Protein AF-A0A977NLI9-F1 (afdb_monomer_lite)

Foldseek 3Di:
DVLVVVCVVVVHDSVVSVVVVVVVVVVVVVVVVVDDPVNVLVVVLVVLVVVLVVLVVVLVVDPDPVSNVVSVVSNVVSVVVNVVSVVCVVVVVQVVVQVVQVVVQVVCVVVVNQWGADGDPPRDTDGPVVVVVVVVVVVVVD

Secondary structure (DSSP, 8-state):
-HHHHHHHHHTS-HHHHHHHHHHHHHHHHHHHTTS-HHHHHHHHHHHHHHHHHHHHHHHTT--SHHHHHHHHHHHHHHHHHHHHHHHHHHHHHHHHHHHHHHHHHHHHHHTT-SEEEPSTTT--EEEHHHHHHHHHHHHH--

Radius of gyration: 24.1 Å; chains: 1; bounding box: 45×58×61 Å

Structure (mmCIF, N/CA/C/O backbone):
data_AF-A0A977NLI9-F1
#
_entry.id   AF-A0A977NLI9-F1
#
loop_
_atom_site.group_PDB
_atom_site.id
_atom_site.type_symbol
_atom_site.label_atom_id
_atom_site.label_alt_id
_atom_site.label_comp_id
_atom_site.label_asym_id
_atom_site.label_entity_id
_atom_site.label_seq_id
_atom_site.pdbx_PDB_ins_code
_atom_site.Cartn_x
_atom_site.Cartn_y
_atom_site.Cartn_z
_atom_site.occupancy
_atom_site.B_iso_or_equiv
_atom_site.auth_seq_id
_atom_site.auth_comp_id
_atom_site.auth_asym_id
_atom_site.auth_atom_id
_atom_site.pdbx_PDB_model_num
ATOM 1 N N . MET A 1 1 ? -10.673 17.113 -4.038 1.00 53.62 1 MET A N 1
ATOM 2 C CA . MET A 1 1 ? -9.665 18.136 -4.388 1.00 53.62 1 MET A CA 1
ATOM 3 C C . MET A 1 1 ? -9.102 18.718 -3.095 1.00 53.62 1 MET A C 1
ATOM 5 O O . MET A 1 1 ? -9.725 19.618 -2.554 1.00 53.62 1 MET A O 1
ATOM 9 N N . PRO A 1 2 ? -7.989 18.188 -2.560 1.00 68.38 2 PRO A N 1
ATOM 10 C CA . PRO A 1 2 ? -7.463 18.592 -1.249 1.00 68.38 2 PRO A CA 1
ATOM 11 C C . PRO A 1 2 ? -7.045 20.070 -1.186 1.00 68.38 2 PRO A C 1
ATOM 13 O O . PRO A 1 2 ? -7.315 20.737 -0.197 1.00 68.38 2 PRO A O 1
ATOM 16 N N . ALA A 1 3 ? -6.453 20.598 -2.263 1.00 70.12 3 ALA A N 1
ATOM 17 C CA . ALA A 1 3 ? -5.913 21.958 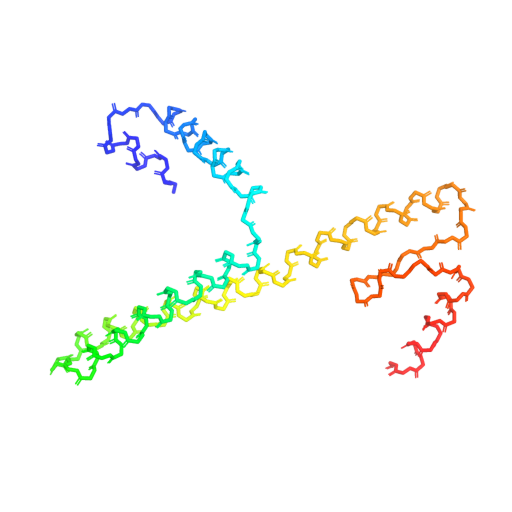-2.302 1.00 70.12 3 ALA A CA 1
ATOM 18 C C . ALA A 1 3 ? -6.976 23.062 -2.181 1.00 70.12 3 ALA A C 1
ATOM 20 O O . ALA A 1 3 ? -6.718 24.082 -1.557 1.00 70.12 3 ALA A O 1
ATOM 21 N N . ILE A 1 4 ? -8.176 22.853 -2.736 1.00 74.38 4 ILE A N 1
ATOM 22 C CA . ILE A 1 4 ? -9.279 23.827 -2.658 1.00 74.38 4 ILE A CA 1
ATOM 23 C C . ILE A 1 4 ? -9.781 23.934 -1.218 1.00 74.38 4 ILE A C 1
ATOM 25 O O . ILE A 1 4 ? -9.867 25.028 -0.680 1.00 74.38 4 ILE A O 1
ATOM 29 N N . THR A 1 5 ? -10.020 22.794 -0.568 1.00 77.62 5 THR A N 1
ATOM 30 C CA . THR A 1 5 ? -10.478 22.758 0.825 1.00 77.62 5 THR A CA 1
ATOM 31 C C . THR A 1 5 ? -9.439 23.358 1.773 1.00 77.62 5 THR A C 1
ATOM 33 O O . THR A 1 5 ? -9.785 24.101 2.681 1.00 77.62 5 THR A O 1
ATOM 36 N N . ILE A 1 6 ? -8.150 23.091 1.545 1.00 72.88 6 ILE A N 1
ATOM 37 C CA . ILE A 1 6 ? -7.063 23.674 2.345 1.00 72.88 6 ILE A CA 1
ATOM 38 C C . ILE A 1 6 ? -6.952 25.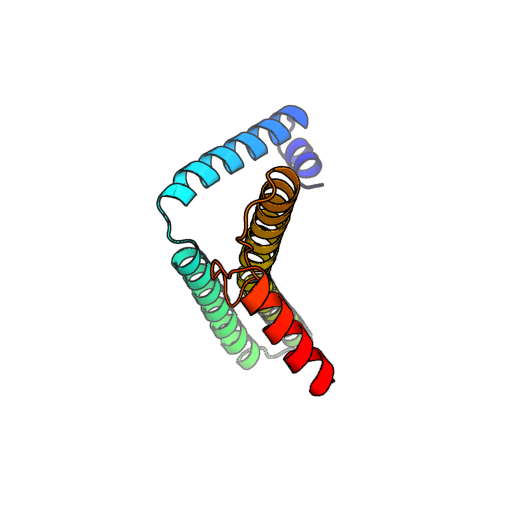190 2.106 1.00 72.88 6 ILE A C 1
ATOM 40 O O . ILE A 1 6 ? -6.783 25.942 3.061 1.00 72.88 6 ILE A O 1
ATOM 44 N N . ALA A 1 7 ? -7.090 25.647 0.859 1.00 81.19 7 ALA A N 1
ATOM 45 C CA . ALA A 1 7 ? -7.083 27.067 0.506 1.00 81.19 7 ALA A CA 1
ATOM 46 C C . ALA A 1 7 ? -8.234 27.835 1.173 1.00 81.19 7 ALA A C 1
ATOM 48 O O . ALA A 1 7 ? -8.016 28.906 1.736 1.00 81.19 7 ALA A O 1
ATOM 49 N N . GLU A 1 8 ? -9.434 27.248 1.185 1.00 81.62 8 GLU A N 1
ATOM 50 C CA . GLU A 1 8 ? -10.605 27.781 1.890 1.00 81.62 8 GLU A CA 1
ATOM 51 C C . GLU A 1 8 ? -10.377 27.846 3.407 1.00 81.62 8 GLU A C 1
ATOM 53 O O . GLU A 1 8 ? -10.677 28.861 4.032 1.00 81.62 8 GLU A O 1
ATOM 58 N N . MET A 1 9 ? -9.792 26.802 4.005 1.00 83.56 9 MET A N 1
ATOM 59 C CA . MET A 1 9 ? -9.495 26.768 5.444 1.00 83.56 9 MET A CA 1
ATOM 60 C C . MET A 1 9 ? -8.423 27.781 5.861 1.00 83.56 9 MET A C 1
ATOM 62 O O . MET A 1 9 ? -8.453 28.275 6.986 1.00 83.56 9 MET A O 1
ATOM 66 N N . LEU A 1 10 ? -7.470 28.078 4.976 1.00 82.31 10 LEU A N 1
ATOM 67 C CA . LEU A 1 10 ? -6.325 28.942 5.266 1.00 82.31 10 LEU A CA 1
ATOM 68 C C . LEU A 1 10 ? -6.474 30.364 4.701 1.00 82.31 10 LEU A C 1
ATOM 70 O O . LEU A 1 10 ? -5.572 31.177 4.881 1.00 82.31 10 LEU A O 1
ATOM 74 N N . SER A 1 11 ? -7.602 30.684 4.054 1.00 88.19 11 SER A N 1
ATOM 75 C CA . SER A 1 11 ? -7.852 31.981 3.399 1.00 88.19 11 SER A CA 1
ATOM 76 C C . SER A 1 11 ? -6.722 32.422 2.456 1.00 88.19 11 SER A C 1
ATOM 78 O O . SER A 1 11 ? -6.348 33.593 2.416 1.00 88.19 11 SER A O 1
ATOM 80 N N . VAL A 1 12 ? -6.163 31.481 1.696 1.00 87.31 12 VAL A N 1
ATOM 81 C CA . VAL A 1 12 ? -5.074 31.725 0.734 1.00 87.31 12 VAL A CA 1
ATOM 82 C C . VAL A 1 12 ? -5.459 31.231 -0.650 1.00 87.31 12 VAL A C 1
ATOM 84 O O . VAL A 1 12 ? -6.328 30.378 -0.803 1.00 87.31 12 VAL A O 1
ATOM 87 N N . GLU A 1 13 ? -4.816 31.770 -1.686 1.00 85.31 13 GLU A N 1
ATOM 88 C CA . GLU A 1 13 ? -5.082 31.343 -3.056 1.00 85.31 13 GLU A CA 1
ATOM 89 C C . GLU A 1 13 ? -4.736 29.864 -3.267 1.00 85.31 13 GLU A C 1
ATOM 91 O O . GLU A 1 13 ? -3.676 29.381 -2.867 1.00 85.31 13 GLU A O 1
ATOM 96 N N . LYS A 1 14 ? -5.598 29.153 -4.001 1.00 85.56 14 LYS A N 1
ATOM 97 C CA . LYS A 1 14 ? -5.403 27.741 -4.361 1.00 85.56 14 LYS A CA 1
ATOM 98 C C . LYS A 1 14 ? -4.024 27.470 -4.975 1.00 85.56 14 LYS A C 1
ATOM 100 O O . LYS A 1 14 ? -3.409 26.459 -4.659 1.00 85.56 14 LYS A O 1
ATOM 105 N N . ASN A 1 15 ? -3.531 28.374 -5.822 1.00 83.69 15 ASN A N 1
ATOM 106 C CA . ASN A 1 15 ? -2.240 28.218 -6.495 1.00 83.69 15 ASN A CA 1
ATOM 107 C C . ASN A 1 15 ? -1.058 28.213 -5.511 1.00 83.69 15 ASN A C 1
ATOM 109 O O . ASN A 1 15 ? -0.048 27.568 -5.780 1.00 83.69 15 ASN A O 1
ATOM 113 N N . ILE A 1 16 ? -1.187 28.903 -4.372 1.00 82.44 16 ILE A N 1
ATOM 114 C CA . ILE A 1 16 ? 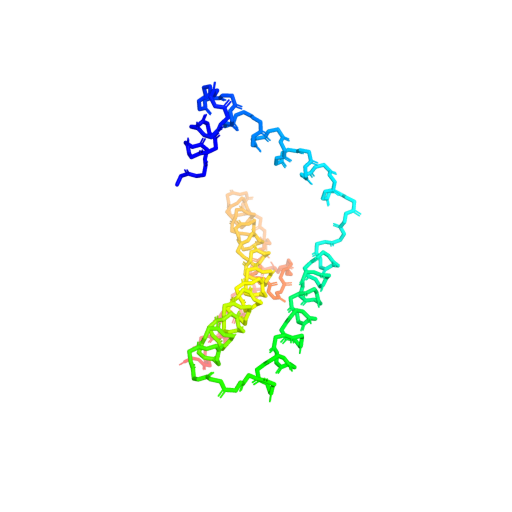-0.182 28.903 -3.302 1.00 82.44 16 ILE A CA 1
ATOM 115 C C . ILE A 1 16 ? -0.163 27.526 -2.640 1.00 82.44 16 ILE A C 1
ATOM 117 O O . ILE A 1 16 ? 0.892 26.910 -2.549 1.00 82.44 16 ILE A O 1
ATOM 121 N N . ILE A 1 17 ? -1.338 26.988 -2.301 1.00 85.81 17 ILE A N 1
ATOM 122 C CA . ILE A 1 17 ? -1.462 25.638 -1.740 1.00 85.81 17 ILE A CA 1
ATOM 123 C C . ILE A 1 17 ? -0.975 24.567 -2.725 1.00 85.81 17 ILE A C 1
ATOM 125 O O . ILE A 1 17 ? -0.283 23.639 -2.320 1.00 85.81 17 ILE A O 1
ATOM 129 N N . ASP A 1 18 ? -1.291 24.688 -4.017 1.00 81.06 18 ASP A N 1
ATOM 130 C CA . ASP A 1 18 ? -0.806 23.756 -5.042 1.00 81.06 18 ASP A CA 1
ATOM 131 C C . ASP A 1 18 ? 0.730 23.802 -5.157 1.00 81.06 18 ASP A C 1
ATOM 133 O O . ASP A 1 18 ? 1.371 22.751 -5.237 1.00 81.06 18 ASP A O 1
ATOM 137 N N . ASN A 1 19 ? 1.334 24.994 -5.109 1.00 81.00 19 ASN A N 1
ATOM 138 C CA . ASN A 1 19 ? 2.791 25.150 -5.114 1.00 81.00 19 ASN A CA 1
ATOM 139 C C . ASN A 1 19 ? 3.441 24.598 -3.840 1.00 81.00 19 ASN A C 1
ATOM 141 O O . ASN A 1 19 ? 4.460 23.913 -3.933 1.00 81.00 19 ASN A O 1
ATOM 145 N N . ASP A 1 20 ? 2.844 24.827 -2.672 1.00 81.25 20 ASP A N 1
ATOM 146 C CA . ASP A 1 20 ? 3.340 24.301 -1.398 1.00 81.25 20 ASP A CA 1
ATOM 147 C C . ASP A 1 20 ? 3.255 22.775 -1.358 1.00 81.25 20 ASP A C 1
ATOM 149 O O . ASP A 1 20 ? 4.210 22.104 -0.970 1.00 81.25 20 ASP A O 1
ATOM 153 N N . ILE A 1 21 ? 2.154 22.197 -1.844 1.00 79.44 21 ILE A N 1
ATOM 154 C CA . ILE A 1 21 ? 2.006 20.747 -1.991 1.00 79.44 21 ILE A CA 1
ATOM 155 C C . ILE A 1 21 ? 3.094 20.193 -2.922 1.00 79.44 21 ILE A C 1
ATOM 157 O O . ILE A 1 21 ? 3.722 19.181 -2.605 1.00 79.44 21 ILE A O 1
ATOM 161 N N . GLN A 1 22 ? 3.357 20.847 -4.056 1.00 79.50 22 GLN A N 1
ATOM 162 C CA . GLN A 1 22 ? 4.426 20.434 -4.970 1.00 79.50 22 GLN A CA 1
ATOM 163 C C . GLN A 1 22 ? 5.817 20.544 -4.337 1.00 79.50 22 GLN A C 1
ATOM 165 O O . GLN A 1 22 ? 6.652 19.655 -4.538 1.00 79.50 22 GLN A O 1
ATOM 170 N N . LEU A 1 23 ? 6.075 21.605 -3.569 1.00 80.88 23 LEU A N 1
ATOM 171 C CA . LEU A 1 23 ? 7.326 21.793 -2.843 1.00 80.88 23 LEU A CA 1
ATOM 172 C C . LEU A 1 23 ? 7.514 20.682 -1.805 1.00 80.88 23 LEU A C 1
ATOM 174 O O . LEU A 1 23 ? 8.553 20.023 -1.812 1.00 80.88 23 LEU A O 1
ATOM 178 N N . LEU A 1 24 ? 6.486 20.401 -1.002 1.00 77.06 24 LEU A N 1
ATOM 179 C CA . LEU A 1 24 ? 6.480 19.326 -0.010 1.00 77.06 24 LEU A CA 1
ATOM 180 C C . LEU A 1 24 ? 6.728 17.961 -0.658 1.00 77.06 24 LEU A C 1
ATOM 182 O O . LEU A 1 24 ? 7.569 17.203 -0.183 1.00 77.06 24 LEU A O 1
ATOM 186 N N . TYR A 1 25 ? 6.073 17.652 -1.782 1.00 71.00 25 TYR A N 1
ATOM 187 C CA . TYR A 1 25 ? 6.344 16.415 -2.520 1.00 71.00 25 TYR A CA 1
ATOM 188 C C . TYR A 1 25 ? 7.781 16.344 -3.042 1.00 71.00 25 TYR A C 1
ATOM 190 O O . TYR A 1 25 ? 8.397 15.277 -3.015 1.00 71.00 25 TYR A O 1
ATOM 198 N N . ARG A 1 26 ? 8.342 17.465 -3.503 1.00 73.62 26 ARG A N 1
ATOM 199 C CA . ARG A 1 26 ? 9.735 17.526 -3.958 1.00 73.62 26 ARG A CA 1
ATOM 200 C C . ARG A 1 26 ? 10.714 17.323 -2.800 1.00 73.62 26 ARG A C 1
ATOM 202 O O . ARG A 1 26 ? 11.729 16.659 -2.997 1.00 73.62 26 ARG A O 1
ATOM 209 N N . GLU A 1 27 ? 10.442 17.879 -1.625 1.00 74.06 27 GLU A N 1
ATOM 210 C CA . GLU A 1 27 ? 11.278 17.699 -0.433 1.00 74.06 27 GLU A CA 1
ATOM 211 C C . GLU A 1 27 ? 11.180 16.283 0.132 1.00 74.06 27 GLU A C 1
ATOM 213 O O . GLU A 1 27 ? 12.216 15.649 0.336 1.00 74.06 27 GLU A O 1
ATOM 218 N N . LEU A 1 28 ? 9.971 15.724 0.220 1.00 67.06 28 LEU A N 1
ATOM 219 C CA . LEU A 1 28 ? 9.756 14.304 0.512 1.00 67.06 28 LEU A CA 1
ATOM 220 C C . LEU A 1 28 ? 10.518 13.411 -0.476 1.00 67.06 28 LEU A C 1
ATOM 222 O O . LEU A 1 28 ? 11.164 12.445 -0.079 1.00 67.06 28 LEU A O 1
ATOM 226 N N . GLY A 1 29 ? 10.524 13.770 -1.763 1.00 63.03 29 GLY A N 1
ATOM 227 C CA . GLY A 1 29 ? 11.299 13.080 -2.794 1.00 63.03 29 GLY A CA 1
ATOM 228 C C . GLY A 1 29 ? 12.822 13.157 -2.596 1.00 63.03 29 GLY A C 1
ATOM 229 O O . GLY A 1 29 ? 13.542 12.248 -3.013 1.00 63.03 29 GLY A O 1
ATOM 230 N N . LYS A 1 30 ? 13.342 14.211 -1.951 1.00 67.50 30 LYS A N 1
ATOM 231 C CA . LYS A 1 30 ? 14.768 14.315 -1.584 1.00 67.50 30 LYS A CA 1
ATOM 232 C C . LYS A 1 30 ? 15.103 13.432 -0.384 1.00 67.50 30 LYS A C 1
ATOM 234 O O . LYS A 1 30 ? 16.163 12.810 -0.390 1.00 67.50 30 LYS A O 1
ATOM 239 N N . GLU A 1 31 ? 14.216 13.351 0.606 1.00 59.41 31 GLU A N 1
ATOM 240 C CA . GLU A 1 31 ? 14.362 12.440 1.750 1.00 59.41 31 GLU A CA 1
ATOM 241 C C . GLU A 1 31 ? 14.267 10.972 1.321 1.00 59.41 31 GLU A C 1
ATOM 243 O O . GLU A 1 31 ? 15.044 10.138 1.785 1.00 59.41 31 GLU A O 1
ATOM 248 N N . TRP A 1 32 ? 13.406 10.669 0.345 1.00 56.75 32 TRP A N 1
ATOM 249 C CA . TRP A 1 32 ? 13.266 9.338 -0.249 1.00 56.75 32 TRP A CA 1
ATOM 250 C C . TRP A 1 32 ? 14.553 8.794 -0.875 1.00 56.75 32 TRP A C 1
ATOM 252 O O . TRP A 1 32 ? 14.749 7.587 -0.877 1.00 56.75 32 TRP A O 1
ATOM 262 N N . LYS A 1 33 ? 15.485 9.642 -1.336 1.00 56.97 33 LYS A N 1
ATOM 263 C CA . LYS A 1 33 ? 16.790 9.166 -1.841 1.00 56.97 33 LYS A CA 1
ATOM 264 C C . LYS A 1 33 ? 17.656 8.485 -0.773 1.00 56.97 33 LYS A C 1
ATOM 266 O O . LYS A 1 33 ? 18.662 7.878 -1.126 1.00 56.97 33 LYS A O 1
ATOM 271 N N . ARG A 1 34 ? 17.317 8.631 0.512 1.00 58.41 34 ARG A N 1
ATOM 272 C CA . ARG A 1 34 ? 18.053 8.050 1.646 1.00 58.41 34 ARG A CA 1
ATOM 273 C C . ARG A 1 34 ? 17.339 6.876 2.305 1.00 58.41 34 ARG A C 1
ATOM 275 O O . ARG A 1 34 ? 17.931 6.248 3.175 1.00 58.41 34 ARG A O 1
ATOM 282 N N . ILE A 1 35 ? 16.087 6.617 1.940 1.00 60.00 35 ILE A N 1
ATOM 283 C CA . ILE A 1 35 ? 15.266 5.596 2.580 1.00 60.00 35 ILE A CA 1
ATOM 284 C C . ILE A 1 35 ? 15.102 4.460 1.581 1.00 60.00 35 ILE A C 1
ATOM 286 O O . ILE A 1 35 ? 14.622 4.675 0.471 1.00 60.00 35 ILE A O 1
ATOM 290 N N . ASP A 1 36 ? 15.513 3.261 1.981 1.00 76.19 36 ASP A N 1
ATOM 291 C CA . ASP A 1 36 ? 15.195 2.046 1.244 1.00 76.19 36 ASP A CA 1
ATOM 292 C C . ASP A 1 36 ? 13.665 1.938 1.124 1.00 76.19 36 ASP A C 1
ATOM 294 O O . ASP 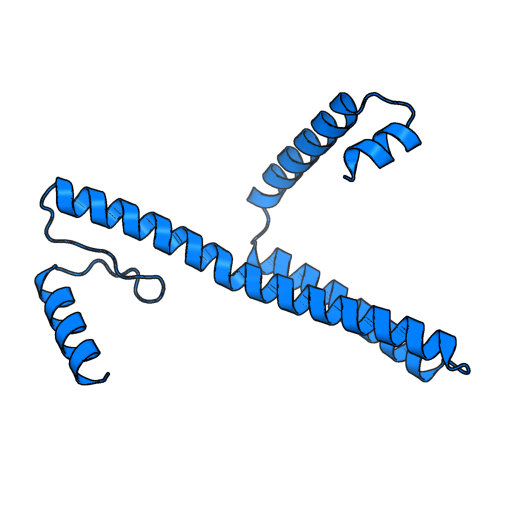A 1 36 ? 12.944 1.985 2.126 1.00 76.19 36 ASP A O 1
ATOM 298 N N . PHE A 1 37 ? 13.164 1.884 -0.112 1.00 73.19 37 PHE A N 1
ATOM 299 C CA . PHE A 1 37 ? 11.731 1.860 -0.396 1.00 73.19 37 PHE A CA 1
ATOM 300 C C . PHE A 1 37 ? 11.056 0.670 0.292 1.00 73.19 37 PHE A C 1
ATOM 302 O O . PHE A 1 37 ? 9.967 0.827 0.851 1.00 73.19 37 PHE A O 1
ATOM 309 N N . ASP A 1 38 ? 11.739 -0.472 0.343 1.00 78.31 38 ASP A N 1
ATOM 310 C CA . ASP A 1 38 ? 11.233 -1.671 1.001 1.00 78.31 38 ASP A CA 1
ATOM 311 C C . ASP A 1 38 ? 11.156 -1.450 2.516 1.00 78.31 38 ASP A C 1
ATOM 313 O O . ASP A 1 38 ? 10.133 -1.733 3.145 1.00 78.31 38 ASP A O 1
ATOM 317 N N . GLU A 1 39 ? 12.178 -0.824 3.107 1.00 80.94 39 GLU A N 1
ATOM 318 C CA . GLU A 1 39 ? 12.191 -0.465 4.529 1.00 80.94 39 GLU A CA 1
ATOM 319 C C . GLU A 1 39 ? 11.111 0.578 4.873 1.00 80.94 39 GLU A C 1
ATOM 321 O O . GLU A 1 39 ? 10.513 0.542 5.954 1.00 80.94 39 GLU A O 1
ATOM 326 N N . TYR A 1 40 ? 10.828 1.522 3.971 1.00 82.62 40 TYR A N 1
ATOM 327 C CA . TYR A 1 40 ? 9.737 2.480 4.142 1.00 82.62 40 TYR A CA 1
ATOM 328 C C . TYR A 1 40 ? 8.378 1.781 4.138 1.00 82.62 40 TYR A C 1
ATOM 330 O O . TYR A 1 40 ? 7.596 1.974 5.074 1.00 82.62 40 TYR A O 1
ATOM 338 N N . ILE A 1 41 ? 8.099 0.967 3.115 1.00 84.56 41 ILE A N 1
ATOM 339 C CA . ILE A 1 41 ? 6.839 0.227 2.991 1.00 84.56 41 ILE A CA 1
ATOM 340 C C . ILE A 1 41 ? 6.645 -0.678 4.207 1.00 84.56 41 ILE A C 1
ATOM 342 O O . ILE A 1 41 ? 5.592 -0.625 4.845 1.00 84.56 41 ILE A O 1
ATOM 346 N N . PHE A 1 42 ? 7.684 -1.411 4.604 1.00 85.75 42 PHE A N 1
ATOM 347 C CA . PHE A 1 42 ? 7.656 -2.268 5.783 1.00 85.75 42 PHE A CA 1
ATOM 348 C C . PHE A 1 42 ? 7.338 -1.484 7.064 1.00 85.75 42 PHE A C 1
ATOM 350 O O . PHE A 1 42 ? 6.453 -1.869 7.833 1.00 85.75 42 PHE A O 1
ATOM 357 N N . ARG A 1 43 ? 7.970 -0.318 7.269 1.00 88.06 43 ARG A N 1
ATOM 358 C CA . ARG A 1 43 ? 7.664 0.562 8.411 1.00 88.06 43 ARG A CA 1
ATOM 359 C C . ARG A 1 43 ? 6.219 1.059 8.409 1.00 88.06 43 ARG A C 1
ATOM 361 O O . ARG A 1 43 ? 5.632 1.187 9.485 1.00 88.06 43 ARG A O 1
ATOM 368 N N . GLN A 1 44 ? 5.636 1.357 7.248 1.00 88.81 44 GLN A N 1
ATOM 369 C CA . GLN A 1 44 ? 4.229 1.769 7.175 1.00 88.81 44 GLN A CA 1
ATOM 370 C C . GLN A 1 44 ? 3.275 0.609 7.472 1.00 88.81 44 GLN A C 1
ATOM 372 O O . GLN A 1 44 ? 2.309 0.806 8.210 1.00 88.81 44 GLN A O 1
ATOM 377 N N . ILE A 1 45 ? 3.575 -0.596 6.979 1.00 90.75 45 ILE A N 1
ATOM 378 C CA . ILE A 1 45 ? 2.797 -1.806 7.276 1.00 90.75 45 ILE A CA 1
ATOM 379 C C . ILE A 1 45 ? 2.794 -2.075 8.786 1.00 90.75 45 ILE A C 1
ATOM 381 O O . ILE A 1 45 ? 1.720 -2.215 9.363 1.00 90.75 45 ILE A O 1
ATOM 385 N N . ILE A 1 46 ? 3.954 -2.028 9.453 1.00 91.69 46 ILE A N 1
ATOM 386 C CA . ILE A 1 46 ? 4.045 -2.213 10.915 1.00 91.69 46 ILE A CA 1
ATOM 387 C C . ILE A 1 46 ? 3.180 -1.196 11.669 1.00 91.69 46 ILE A C 1
ATOM 389 O O . ILE A 1 46 ? 2.492 -1.548 12.630 1.00 91.69 46 ILE A O 1
ATOM 393 N N . LYS A 1 47 ? 3.203 0.079 11.261 1.00 93.31 47 LYS A N 1
ATOM 394 C CA . LYS A 1 47 ? 2.391 1.125 11.905 1.00 93.31 47 LYS A CA 1
ATOM 395 C C . LYS A 1 47 ? 0.899 0.843 11.763 1.00 93.31 47 LYS A C 1
ATOM 397 O O . LYS A 1 47 ? 0.168 0.975 12.744 1.00 93.31 47 LYS A O 1
ATOM 402 N N . LEU A 1 48 ? 0.461 0.467 10.564 1.00 93.44 48 LEU A N 1
ATOM 403 C CA . LEU A 1 48 ? -0.930 0.119 10.288 1.00 93.44 48 LEU A CA 1
ATOM 404 C C . LEU A 1 48 ? -1.362 -1.119 11.081 1.00 93.44 48 LEU A C 1
ATOM 406 O O . LEU A 1 48 ? -2.409 -1.087 11.722 1.00 93.44 48 LEU A O 1
ATOM 410 N N . ASP A 1 49 ? -0.531 -2.155 11.133 1.00 93.06 49 ASP A N 1
ATOM 411 C CA . ASP A 1 49 ? -0.838 -3.385 11.865 1.00 93.06 49 ASP A CA 1
ATOM 412 C C . ASP A 1 49 ? -0.869 -3.158 13.388 1.00 93.06 49 ASP A C 1
ATOM 414 O O . ASP A 1 49 ? -1.757 -3.630 14.097 1.00 93.06 49 ASP A O 1
ATOM 418 N N . THR A 1 50 ? 0.009 -2.292 13.900 1.00 94.06 50 THR A N 1
ATOM 419 C CA . THR A 1 50 ? -0.047 -1.844 15.302 1.00 94.06 50 THR A CA 1
ATOM 420 C C . THR A 1 50 ? -1.365 -1.124 15.612 1.00 94.06 50 THR A C 1
ATOM 422 O O . THR A 1 50 ? -1.970 -1.342 16.663 1.00 94.06 50 THR A O 1
ATOM 425 N N . GLN A 1 51 ? -1.827 -0.245 14.715 1.00 94.12 51 GLN A N 1
ATOM 426 C CA . GLN A 1 51 ? -3.109 0.450 14.873 1.00 94.12 51 GLN A CA 1
ATOM 427 C C . GLN A 1 51 ? -4.288 -0.521 14.810 1.00 94.12 51 GLN A C 1
ATOM 429 O O . GLN A 1 51 ? -5.201 -0.421 15.629 1.00 94.12 51 GLN A O 1
ATOM 434 N N . ARG A 1 52 ? -4.237 -1.488 13.892 1.00 96.00 52 ARG A N 1
ATOM 435 C CA . ARG A 1 52 ? -5.211 -2.574 13.779 1.00 96.00 52 ARG A CA 1
ATOM 436 C C . ARG A 1 52 ? -5.307 -3.377 15.074 1.00 96.00 52 ARG A C 1
ATOM 438 O O . ARG A 1 52 ? -6.408 -3.556 15.584 1.00 96.00 52 ARG A O 1
ATOM 445 N N . GLY A 1 53 ? -4.174 -3.768 15.661 1.00 95.06 53 GLY A N 1
ATOM 446 C CA . GLY A 1 53 ? -4.135 -4.470 16.948 1.00 95.06 53 GLY A CA 1
ATOM 447 C C . GLY A 1 53 ? -4.758 -3.662 18.092 1.00 95.06 53 GLY A C 1
ATOM 448 O O . GLY A 1 53 ? -5.529 -4.196 18.890 1.00 95.06 53 GLY A O 1
ATOM 449 N N . ARG A 1 54 ? -4.504 -2.347 18.147 1.00 95.75 54 ARG A N 1
ATOM 450 C CA . ARG A 1 54 ? -5.157 -1.462 19.130 1.00 95.75 54 ARG A CA 1
ATOM 451 C C . ARG A 1 54 ? -6.670 -1.405 18.927 1.00 95.75 54 ARG A C 1
ATOM 453 O O . ARG A 1 54 ? -7.405 -1.524 19.902 1.00 95.75 54 ARG A O 1
ATOM 460 N N . LEU A 1 55 ? -7.134 -1.263 17.687 1.00 95.88 55 LEU A N 1
ATOM 461 C CA . LEU A 1 55 ? -8.562 -1.249 17.370 1.00 95.88 55 LEU A CA 1
ATOM 462 C C . LEU A 1 55 ? -9.238 -2.575 17.726 1.00 95.88 55 LEU A C 1
ATOM 464 O O . LEU A 1 55 ? -10.308 -2.544 18.321 1.00 95.88 55 LEU A O 1
ATOM 468 N N . ALA A 1 56 ? -8.598 -3.716 17.463 1.00 95.25 56 ALA A N 1
ATOM 469 C CA . ALA A 1 56 ? -9.103 -5.020 17.891 1.00 95.25 56 ALA A CA 1
ATOM 470 C C . ALA A 1 56 ? -9.283 -5.075 19.419 1.00 95.25 56 ALA A C 1
ATOM 472 O O . ALA A 1 56 ? -10.340 -5.459 19.907 1.00 95.25 56 ALA A O 1
ATOM 473 N N . SER A 1 57 ? -8.312 -4.560 20.183 1.00 94.81 57 SER A N 1
ATOM 474 C CA . SER A 1 57 ? -8.438 -4.484 21.647 1.00 94.81 57 SER A CA 1
ATOM 475 C C . SER A 1 57 ? -9.565 -3.557 22.134 1.00 94.81 57 SER A C 1
ATOM 477 O O . SER A 1 57 ? -10.062 -3.727 23.247 1.00 94.81 57 SER A O 1
ATOM 479 N N . TYR A 1 58 ? -9.953 -2.555 21.336 1.00 94.81 58 TYR A N 1
ATOM 480 C CA . TYR A 1 58 ? -11.096 -1.686 21.629 1.00 94.81 58 TYR A CA 1
ATOM 481 C C . TYR A 1 58 ? -12.417 -2.322 21.210 1.00 94.81 58 TYR A C 1
ATOM 483 O O . TYR A 1 58 ? -13.418 -2.108 21.886 1.00 94.81 58 TYR A O 1
ATOM 491 N N . LEU A 1 59 ? -12.413 -3.119 20.139 1.00 95.12 59 LEU A N 1
ATOM 492 C CA . LEU A 1 59 ? -13.573 -3.875 19.683 1.00 95.12 59 LEU A CA 1
ATOM 493 C C . LEU A 1 59 ? -14.036 -4.870 20.754 1.00 95.12 59 LEU A C 1
ATOM 495 O O . LEU A 1 59 ? -15.223 -4.909 21.072 1.00 95.12 59 LEU A O 1
ATOM 499 N N . ASP A 1 60 ? -13.092 -5.589 21.368 1.00 94.81 60 ASP A N 1
ATOM 500 C CA . ASP A 1 60 ? -13.365 -6.533 22.462 1.00 94.81 60 ASP A CA 1
ATOM 501 C C . ASP A 1 60 ? -14.000 -5.863 23.691 1.00 94.81 60 ASP A C 1
ATOM 503 O O . ASP A 1 60 ? -14.737 -6.499 24.440 1.00 94.81 60 ASP A O 1
ATOM 507 N N . LYS A 1 61 ? -13.718 -4.571 23.899 1.00 94.69 61 LYS A N 1
ATOM 508 C CA . LYS A 1 61 ? -14.196 -3.771 25.038 1.00 94.69 61 LYS A CA 1
ATOM 509 C C . LYS A 1 61 ? -15.407 -2.901 24.704 1.00 94.69 61 LYS A C 1
ATOM 511 O O . LYS A 1 61 ? -15.819 -2.100 25.535 1.00 94.69 61 LYS A O 1
ATOM 516 N N . ALA A 1 62 ? -15.908 -2.955 23.473 1.00 94.62 62 ALA A N 1
ATOM 517 C CA . ALA A 1 62 ? -17.034 -2.135 23.063 1.00 94.62 62 ALA A CA 1
ATOM 518 C C . ALA A 1 62 ? -18.346 -2.792 23.508 1.00 94.62 62 ALA A C 1
ATOM 520 O O . ALA A 1 62 ? -18.624 -3.941 23.170 1.00 94.62 62 ALA A O 1
ATOM 521 N N . ASP A 1 63 ? -19.172 -2.036 24.225 1.00 93.06 63 ASP A N 1
ATOM 522 C CA . ASP A 1 63 ? -20.395 -2.567 24.845 1.00 93.06 63 ASP A CA 1
ATOM 523 C C . ASP A 1 63 ? -21.648 -2.367 23.979 1.00 93.06 63 ASP A C 1
ATOM 525 O O . ASP A 1 63 ? -22.696 -2.954 24.238 1.00 93.06 63 ASP A O 1
ATOM 529 N N . ASP A 1 64 ? -21.542 -1.540 22.939 1.00 95.06 64 ASP A N 1
ATOM 530 C CA . ASP A 1 64 ? -22.645 -1.159 22.059 1.00 95.06 64 ASP A CA 1
ATOM 531 C C . ASP A 1 64 ? -22.324 -1.494 20.592 1.00 95.06 64 ASP A C 1
ATOM 533 O O . ASP A 1 64 ? -21.171 -1.445 20.150 1.00 95.06 64 ASP A O 1
ATOM 537 N N . VAL A 1 65 ? -23.367 -1.857 19.848 1.00 95.12 65 VAL A N 1
ATOM 538 C CA . VAL A 1 65 ? -23.280 -2.332 18.463 1.00 95.12 65 VAL A CA 1
ATOM 539 C C . VAL A 1 65 ? -22.769 -1.243 17.518 1.00 95.12 65 VAL A C 1
ATOM 541 O O . VAL A 1 65 ? -21.982 -1.552 16.622 1.00 95.12 65 VAL A O 1
ATOM 544 N N . ASP A 1 66 ? -23.132 0.021 17.733 1.00 95.62 66 ASP A N 1
ATOM 545 C CA . ASP A 1 66 ? -22.710 1.122 16.866 1.00 95.62 66 ASP A CA 1
ATOM 546 C C . ASP A 1 66 ? -21.204 1.374 16.986 1.00 95.62 66 ASP A C 1
ATOM 548 O O . ASP A 1 66 ? -20.507 1.509 15.974 1.00 95.62 66 ASP A O 1
ATOM 552 N N . LYS A 1 67 ? -20.658 1.354 18.211 1.00 92.62 67 LYS A N 1
ATOM 553 C CA . LYS A 1 67 ? -19.203 1.411 18.434 1.00 92.62 67 LYS A CA 1
ATOM 554 C C . LYS A 1 67 ? -18.484 0.217 17.824 1.00 92.62 67 LYS A C 1
ATOM 556 O O . LYS A 1 67 ? -17.436 0.414 17.208 1.00 92.62 67 LYS A O 1
ATOM 561 N N . LYS A 1 68 ? -19.029 -0.998 17.956 1.00 96.50 68 LYS A N 1
ATOM 562 C CA . LYS A 1 68 ? -18.438 -2.194 17.333 1.00 96.50 68 LYS A CA 1
ATOM 563 C C . LYS A 1 68 ? -18.348 -2.038 15.819 1.00 96.50 68 LYS A C 1
ATOM 565 O O . LYS A 1 68 ? -17.257 -2.135 15.265 1.00 96.50 68 LYS A O 1
ATOM 570 N N . LEU A 1 69 ? -19.456 -1.676 15.175 1.00 96.81 69 LEU A N 1
ATOM 571 C CA . LEU A 1 69 ? -19.516 -1.434 13.732 1.00 96.81 69 LEU A CA 1
ATOM 572 C C . LEU A 1 69 ? -18.548 -0.336 13.281 1.00 96.81 69 LEU A C 1
ATOM 574 O O . LEU A 1 69 ? -17.906 -0.459 12.235 1.00 96.81 69 LEU A O 1
ATOM 578 N N . ALA A 1 70 ? -18.426 0.748 14.049 1.00 96.19 70 ALA A N 1
ATOM 579 C CA . ALA A 1 70 ? -17.480 1.814 13.742 1.00 96.19 70 ALA A CA 1
ATOM 580 C C . ALA A 1 70 ? -16.029 1.306 13.774 1.00 96.19 70 ALA A C 1
ATOM 582 O O . ALA A 1 70 ? -15.269 1.563 12.838 1.00 96.19 70 ALA A O 1
ATOM 583 N N . ILE A 1 71 ? -15.657 0.546 14.808 1.00 95.06 71 ILE A N 1
ATOM 584 C CA . ILE A 1 71 ? -14.310 -0.017 14.955 1.00 95.06 71 ILE A CA 1
ATOM 585 C C . ILE A 1 71 ? -14.024 -1.054 13.859 1.00 95.06 71 ILE A C 1
ATOM 587 O O . ILE A 1 71 ? -12.959 -1.005 13.242 1.00 95.06 71 ILE A O 1
ATOM 591 N N . GLU A 1 72 ? -14.973 -1.938 13.547 1.00 96.75 72 GLU A N 1
ATOM 592 C CA . GLU A 1 72 ? -14.846 -2.927 12.467 1.00 96.75 72 GLU A CA 1
ATOM 593 C C . GLU A 1 72 ? -14.603 -2.264 11.108 1.00 96.75 72 GLU A C 1
ATOM 595 O O . GLU A 1 72 ? -13.710 -2.672 10.363 1.00 96.75 72 GLU A O 1
ATOM 600 N N . ARG A 1 73 ? -15.325 -1.180 10.797 1.00 97.06 73 ARG A N 1
ATOM 601 C CA . ARG A 1 73 ? -15.094 -0.395 9.572 1.00 97.06 73 ARG A CA 1
ATOM 602 C C . ARG A 1 73 ? -13.695 0.214 9.535 1.00 97.06 73 ARG A C 1
ATOM 604 O O . ARG A 1 73 ? -13.074 0.258 8.471 1.00 97.06 73 ARG A O 1
ATOM 611 N N . MET A 1 74 ? -13.190 0.693 10.672 1.00 96.00 74 MET A N 1
ATOM 612 C CA . MET A 1 74 ? -11.830 1.233 10.762 1.00 96.00 74 MET A CA 1
ATOM 613 C C . MET A 1 74 ? -10.776 0.145 10.536 1.00 96.00 74 MET A C 1
ATOM 615 O O . MET A 1 74 ? -9.828 0.385 9.790 1.00 96.00 74 MET A O 1
ATOM 619 N N . ILE A 1 75 ? -10.963 -1.046 11.115 1.00 96.38 75 ILE A N 1
ATOM 620 C CA . ILE A 1 75 ? -10.094 -2.213 10.898 1.00 96.38 75 ILE A CA 1
ATOM 621 C C . ILE A 1 75 ? -10.099 -2.612 9.420 1.00 96.38 75 ILE A C 1
ATOM 623 O O . ILE A 1 75 ? -9.035 -2.676 8.809 1.00 96.38 75 ILE A O 1
ATOM 627 N N . ALA A 1 76 ? -11.277 -2.767 8.812 1.00 96.62 76 ALA A N 1
ATOM 628 C CA . ALA A 1 76 ? -11.394 -3.120 7.398 1.00 96.62 76 ALA A CA 1
ATOM 629 C C . ALA A 1 76 ? -10.690 -2.097 6.488 1.00 96.62 76 ALA A C 1
ATOM 631 O O . ALA A 1 76 ? -10.000 -2.464 5.540 1.00 96.62 76 ALA A O 1
ATOM 632 N N . ASN A 1 77 ? -10.806 -0.800 6.789 1.00 96.44 77 ASN A N 1
ATOM 633 C CA . ASN A 1 77 ? -10.101 0.247 6.047 1.00 96.44 77 ASN A CA 1
ATOM 634 C C . ASN A 1 77 ? -8.570 0.127 6.175 1.00 96.44 77 ASN A C 1
ATOM 636 O O . ASN A 1 77 ? -7.850 0.373 5.207 1.00 96.44 77 ASN A O 1
ATOM 640 N N . ILE A 1 78 ? -8.054 -0.252 7.349 1.00 95.00 78 ILE A N 1
ATOM 641 C CA . ILE A 1 78 ? -6.622 -0.532 7.519 1.00 95.00 78 ILE A CA 1
ATOM 642 C C . ILE A 1 78 ? -6.207 -1.730 6.661 1.00 95.00 78 ILE A C 1
ATOM 644 O O . ILE A 1 78 ? -5.225 -1.622 5.926 1.00 95.00 78 ILE A O 1
ATOM 648 N N . ASP A 1 79 ? -6.976 -2.817 6.690 1.00 94.81 79 ASP A N 1
ATOM 649 C CA . ASP A 1 79 ? -6.689 -4.021 5.904 1.00 94.81 79 ASP A CA 1
ATOM 650 C C . ASP A 1 79 ? -6.636 -3.698 4.401 1.00 94.81 79 ASP A C 1
ATOM 652 O O . ASP A 1 79 ? -5.663 -4.033 3.720 1.00 94.81 79 ASP A O 1
ATOM 656 N N . PHE A 1 80 ? -7.605 -2.929 3.889 1.00 95.50 80 PHE A N 1
ATOM 657 C CA . PHE A 1 80 ? -7.595 -2.467 2.497 1.00 95.50 80 PHE A CA 1
ATOM 658 C C . PHE A 1 80 ? -6.370 -1.612 2.153 1.00 95.50 80 PHE A C 1
ATOM 660 O O . PHE A 1 80 ? -5.821 -1.733 1.052 1.00 95.50 80 PHE A O 1
ATOM 667 N N . LYS A 1 81 ? -5.919 -0.748 3.070 1.00 93.44 81 LYS A N 1
ATOM 668 C CA . LYS A 1 81 ? -4.714 0.068 2.862 1.00 93.44 81 LYS A CA 1
ATOM 669 C C . LYS A 1 81 ? -3.459 -0.792 2.791 1.00 93.44 81 LYS A C 1
ATOM 671 O O . LYS A 1 81 ? -2.653 -0.562 1.893 1.00 93.44 81 LYS A O 1
ATOM 676 N N . ILE A 1 82 ? -3.310 -1.773 3.682 1.00 91.81 82 ILE A N 1
ATOM 677 C CA . ILE A 1 82 ? -2.164 -2.694 3.678 1.00 91.81 82 ILE A CA 1
ATOM 678 C C . ILE A 1 82 ? -2.121 -3.459 2.354 1.00 91.81 82 ILE A C 1
ATOM 680 O O . ILE A 1 82 ? -1.104 -3.405 1.664 1.00 91.81 82 ILE A O 1
ATOM 684 N N . VAL A 1 83 ? -3.235 -4.082 1.949 1.00 92.31 83 VAL A N 1
ATOM 685 C CA . VAL A 1 83 ? -3.325 -4.814 0.673 1.00 92.31 83 VAL A CA 1
ATOM 686 C C . VAL A 1 83 ? -2.951 -3.906 -0.496 1.00 92.31 83 VAL A C 1
ATOM 688 O O . VAL A 1 83 ? -2.088 -4.247 -1.298 1.00 92.31 83 VAL A O 1
ATOM 691 N N . THR A 1 84 ? -3.524 -2.702 -0.554 1.00 89.50 84 THR A N 1
ATOM 692 C CA . THR A 1 84 ? -3.232 -1.745 -1.629 1.00 89.50 84 THR A CA 1
ATOM 693 C C . THR A 1 84 ? -1.757 -1.334 -1.660 1.00 89.50 84 THR A C 1
ATOM 695 O O . THR A 1 84 ? -1.198 -1.169 -2.745 1.00 89.50 84 THR A O 1
ATOM 698 N N . MET A 1 85 ? -1.118 -1.143 -0.501 1.00 87.19 85 MET A N 1
ATOM 699 C CA . MET A 1 85 ? 0.306 -0.803 -0.432 1.00 87.19 85 MET A CA 1
ATOM 700 C C . MET A 1 85 ? 1.178 -1.950 -0.935 1.00 87.19 85 MET A C 1
ATOM 702 O O . MET A 1 85 ? 2.048 -1.698 -1.763 1.00 87.19 85 MET A O 1
ATOM 706 N N . VAL A 1 86 ? 0.915 -3.185 -0.499 1.00 85.56 86 VAL A N 1
ATOM 707 C CA . VAL A 1 86 ? 1.660 -4.376 -0.942 1.00 85.56 86 VAL A CA 1
ATOM 708 C C . VAL A 1 86 ? 1.505 -4.575 -2.448 1.00 85.56 86 VAL A C 1
ATOM 710 O O . VAL A 1 86 ? 2.497 -4.633 -3.167 1.00 85.56 86 VAL A O 1
ATOM 713 N N . THR A 1 87 ? 0.270 -4.554 -2.957 1.00 84.69 87 THR A N 1
ATOM 714 C CA . THR A 1 87 ? 0.008 -4.707 -4.394 1.00 84.69 87 THR A CA 1
ATOM 715 C C . THR A 1 87 ? 0.723 -3.638 -5.219 1.00 84.69 87 THR A C 1
ATOM 717 O O . THR A 1 87 ? 1.318 -3.947 -6.248 1.00 84.69 87 THR A O 1
ATOM 720 N N . LYS A 1 88 ? 0.714 -2.374 -4.779 1.00 80.81 88 LYS A N 1
ATOM 721 C CA . LYS A 1 88 ? 1.434 -1.301 -5.481 1.00 80.81 88 LYS A CA 1
ATOM 722 C C . LYS A 1 88 ? 2.949 -1.462 -5.390 1.00 80.81 88 LYS A C 1
ATOM 724 O O . LYS A 1 88 ? 3.623 -1.189 -6.379 1.00 80.81 88 LYS A O 1
ATOM 729 N N . ALA A 1 89 ? 3.472 -1.886 -4.242 1.00 80.25 89 ALA A N 1
ATOM 730 C CA . ALA A 1 89 ? 4.899 -2.121 -4.057 1.00 80.25 89 ALA A CA 1
ATOM 731 C C . ALA A 1 89 ? 5.416 -3.236 -4.979 1.00 80.25 89 ALA A C 1
ATOM 733 O O . ALA A 1 89 ? 6.509 -3.107 -5.512 1.00 80.25 89 ALA A O 1
ATOM 734 N N . GLU A 1 90 ? 4.614 -4.267 -5.250 1.00 76.25 90 GLU A N 1
ATOM 735 C CA . GLU A 1 90 ? 4.977 -5.338 -6.189 1.00 76.25 90 GLU A CA 1
ATOM 736 C C . GLU A 1 90 ? 4.765 -4.936 -7.658 1.00 76.25 90 GLU A C 1
ATOM 738 O O . GLU A 1 90 ? 5.616 -5.173 -8.518 1.00 76.25 90 GLU A O 1
ATOM 743 N N . GLN A 1 91 ? 3.634 -4.299 -7.973 1.00 76.31 91 GLN A N 1
ATOM 744 C CA . GLN A 1 91 ? 3.249 -4.018 -9.359 1.00 76.31 91 GLN A CA 1
ATOM 745 C C . GLN A 1 91 ? 3.975 -2.819 -9.973 1.00 76.31 91 GLN A C 1
ATOM 747 O O . GLN A 1 91 ? 4.179 -2.796 -11.187 1.00 76.31 91 GLN A O 1
ATOM 752 N N . LEU A 1 92 ? 4.359 -1.808 -9.188 1.00 72.56 92 LEU A N 1
ATOM 753 C CA . LEU A 1 92 ? 4.996 -0.602 -9.730 1.00 72.56 92 LEU A CA 1
ATOM 754 C C . LEU A 1 92 ? 6.412 -0.865 -10.264 1.00 72.56 92 LEU A C 1
ATOM 756 O O . LEU A 1 92 ? 6.668 -0.490 -11.412 1.00 72.56 92 LEU A O 1
ATOM 760 N N . PRO A 1 93 ? 7.316 -1.543 -9.527 1.00 70.56 93 PRO A N 1
ATOM 761 C CA . PRO A 1 93 ? 8.602 -1.960 -10.078 1.00 70.56 93 PRO A CA 1
ATOM 762 C C . PRO A 1 93 ? 8.413 -2.878 -11.287 1.00 70.56 93 PRO A C 1
ATOM 764 O O . PRO A 1 93 ? 9.128 -2.739 -12.281 1.00 70.56 93 PRO A O 1
ATOM 767 N N . ALA A 1 94 ? 7.400 -3.752 -11.236 1.00 70.44 94 ALA A N 1
ATOM 768 C CA . ALA A 1 94 ? 7.059 -4.641 -12.334 1.00 70.44 94 ALA A CA 1
ATOM 769 C C . ALA A 1 94 ? 6.717 -3.892 -13.630 1.00 70.44 94 ALA A C 1
ATOM 771 O O . ALA A 1 94 ? 7.316 -4.087 -14.689 1.00 70.44 94 ALA A O 1
ATOM 772 N N . ALA A 1 95 ? 5.758 -2.980 -13.548 1.00 70.94 95 ALA A N 1
ATOM 773 C CA . ALA A 1 95 ? 5.350 -2.172 -14.683 1.00 70.94 95 ALA A CA 1
ATOM 774 C C . ALA A 1 95 ? 6.502 -1.293 -15.200 1.00 70.94 95 ALA A C 1
ATOM 776 O O . ALA A 1 95 ? 6.699 -1.196 -16.412 1.00 70.94 95 ALA A O 1
ATOM 777 N N . PHE A 1 96 ? 7.290 -0.704 -14.293 1.00 73.75 96 PHE A N 1
ATOM 778 C CA . PHE A 1 96 ? 8.421 0.154 -14.643 1.00 73.75 96 PHE A CA 1
ATOM 779 C C . PHE A 1 96 ? 9.479 -0.589 -15.464 1.00 73.75 96 PHE A C 1
ATOM 781 O O . PHE A 1 96 ? 9.806 -0.170 -16.575 1.00 73.75 96 PHE A O 1
ATOM 788 N N . TRP A 1 97 ? 9.991 -1.715 -14.965 1.00 74.44 97 TRP A N 1
ATOM 789 C CA . TRP A 1 97 ? 11.036 -2.456 -15.672 1.00 74.44 97 TRP A CA 1
ATOM 790 C C . TRP A 1 97 ? 10.524 -3.106 -16.955 1.00 74.44 97 TRP A C 1
ATOM 792 O O . TRP A 1 97 ? 11.247 -3.120 -17.946 1.00 74.44 97 TRP A O 1
ATOM 802 N N . ASN A 1 98 ? 9.267 -3.559 -17.001 1.00 78.25 98 ASN A N 1
ATOM 803 C CA . ASN A 1 98 ? 8.670 -4.027 -18.254 1.00 78.25 98 ASN A CA 1
ATOM 804 C C . ASN A 1 98 ? 8.630 -2.916 -19.319 1.00 78.25 98 ASN A C 1
ATOM 806 O O . ASN A 1 98 ? 8.935 -3.178 -20.485 1.00 78.25 98 ASN A O 1
ATOM 810 N N . ALA A 1 99 ? 8.317 -1.674 -18.933 1.00 78.19 99 ALA A N 1
ATOM 811 C CA . ALA A 1 99 ? 8.368 -0.530 -19.842 1.00 78.19 99 ALA A CA 1
ATOM 812 C C . ALA A 1 99 ? 9.805 -0.243 -20.315 1.00 78.19 99 ALA A C 1
ATOM 814 O O . ALA A 1 99 ? 10.038 -0.083 -21.514 1.00 78.19 99 ALA A O 1
ATOM 815 N N . VAL A 1 100 ? 10.781 -0.265 -19.400 1.00 77.81 100 VAL A N 1
ATOM 816 C CA . VAL A 1 100 ? 12.207 -0.109 -19.735 1.00 77.81 100 VAL A CA 1
ATOM 817 C C . VAL A 1 100 ? 12.663 -1.191 -20.721 1.00 77.81 100 VAL A C 1
ATOM 819 O O . VAL A 1 100 ? 13.241 -0.874 -21.761 1.00 77.81 100 VAL A O 1
ATOM 822 N N . TYR A 1 101 ? 12.362 -2.465 -20.456 1.00 80.62 101 TYR A N 1
ATOM 823 C CA . TYR A 1 101 ? 12.736 -3.574 -21.336 1.00 80.62 101 TYR A CA 1
ATOM 824 C C . TYR A 1 101 ? 12.054 -3.498 -22.703 1.00 80.62 101 TYR A C 1
ATOM 826 O O . TYR A 1 101 ? 12.684 -3.823 -23.712 1.00 80.62 101 TYR A O 1
ATOM 834 N N . SER A 1 102 ? 10.804 -3.035 -22.767 1.00 82.62 102 SER A N 1
ATOM 835 C CA . SER A 1 102 ? 10.104 -2.793 -24.033 1.00 82.62 102 SER A CA 1
ATOM 836 C C . SER A 1 102 ? 10.861 -1.788 -24.909 1.00 82.62 102 SER A C 1
ATOM 838 O O . SER A 1 102 ? 11.146 -2.077 -26.076 1.00 82.62 102 SER A O 1
ATOM 840 N N . GLU A 1 103 ? 11.279 -0.655 -24.340 1.00 84.00 103 GLU A N 1
ATOM 841 C CA . GLU A 1 103 ? 12.048 0.358 -25.073 1.00 84.00 103 GLU A CA 1
ATOM 842 C C . GLU A 1 103 ? 13.446 -0.143 -25.461 1.00 84.00 103 GLU A C 1
ATOM 844 O O . GLU A 1 103 ? 13.871 0.013 -26.609 1.00 84.00 103 GLU A O 1
ATOM 849 N N . MET A 1 104 ? 14.149 -0.839 -24.562 1.00 81.81 104 MET A N 1
ATOM 850 C CA . MET A 1 104 ? 15.451 -1.439 -24.883 1.00 81.81 104 MET A CA 1
ATOM 851 C C . MET A 1 104 ? 15.349 -2.451 -26.032 1.00 81.81 104 MET A C 1
ATOM 853 O O . MET A 1 104 ? 16.196 -2.465 -26.928 1.00 81.81 104 MET A O 1
ATOM 857 N N . ASN A 1 105 ? 14.297 -3.272 -26.051 1.00 82.88 105 ASN A N 1
ATOM 858 C CA . ASN A 1 105 ? 14.038 -4.234 -27.122 1.00 82.88 105 ASN A CA 1
ATOM 859 C C . ASN A 1 105 ? 13.691 -3.561 -28.455 1.00 82.88 105 ASN A C 1
ATOM 861 O O . ASN A 1 105 ? 14.062 -4.076 -29.517 1.00 82.88 105 ASN A O 1
ATOM 865 N N . LYS A 1 106 ? 12.996 -2.420 -28.420 1.00 86.69 106 LYS A N 1
ATOM 866 C CA . LYS A 1 106 ? 12.717 -1.603 -29.605 1.00 86.69 106 LYS A CA 1
ATOM 867 C C . LYS A 1 106 ? 14.014 -1.059 -30.204 1.00 86.69 106 LYS A C 1
ATOM 869 O O . LYS A 1 106 ? 14.278 -1.300 -31.382 1.00 86.69 106 LYS A O 1
ATOM 874 N N . VAL A 1 107 ? 14.877 -0.465 -29.378 1.00 86.62 107 VAL A N 1
ATOM 875 C CA . VAL A 1 107 ? 16.201 0.029 -29.799 1.00 86.62 107 VAL A CA 1
ATOM 876 C C . VAL A 1 107 ? 17.078 -1.106 -30.337 1.00 86.62 107 VAL A C 1
ATOM 878 O O . VAL A 1 107 ? 17.726 -0.951 -31.373 1.00 86.62 107 VAL A O 1
ATOM 881 N N . ALA A 1 108 ? 17.086 -2.270 -29.681 1.00 84.81 108 ALA A N 1
ATOM 882 C CA . ALA A 1 108 ? 17.835 -3.434 -30.152 1.00 84.81 108 ALA A CA 1
ATOM 883 C C . ALA A 1 108 ? 17.348 -3.914 -31.530 1.00 84.81 108 ALA A C 1
ATOM 885 O O . ALA A 1 108 ? 18.163 -4.257 -32.387 1.00 84.81 108 ALA A O 1
ATOM 886 N N . LYS A 1 109 ? 16.032 -3.874 -31.783 1.00 84.94 109 LYS A N 1
ATOM 887 C CA . LYS A 1 109 ? 15.444 -4.210 -33.088 1.00 84.94 109 LYS A CA 1
ATOM 888 C C . LYS A 1 109 ? 15.844 -3.202 -34.169 1.00 84.94 109 LYS A C 1
ATOM 890 O O . LYS A 1 109 ? 16.234 -3.623 -35.256 1.00 84.94 109 LYS A O 1
ATOM 895 N N . GLU A 1 110 ? 15.774 -1.905 -33.876 1.00 88.69 110 GLU A N 1
ATOM 896 C CA . GLU A 1 110 ? 16.156 -0.828 -34.804 1.00 88.69 110 GLU A CA 1
ATOM 897 C C . GLU A 1 110 ? 17.639 -0.908 -35.182 1.00 88.69 110 GLU A C 1
ATOM 899 O O . GLU A 1 110 ? 17.997 -0.818 -36.355 1.00 88.69 110 GLU A O 1
ATOM 904 N N . LYS A 1 111 ? 18.502 -1.176 -34.197 1.00 88.12 111 LYS A N 1
ATOM 905 C CA . LYS A 1 111 ? 19.953 -1.313 -34.388 1.00 88.12 111 LYS A CA 1
ATOM 906 C C . LYS A 1 111 ? 20.398 -2.708 -34.847 1.00 88.12 111 LYS A C 1
ATOM 908 O O . LYS A 1 111 ? 21.597 -2.948 -34.944 1.00 88.12 111 LYS A O 1
ATOM 913 N N . LYS A 1 112 ? 19.460 -3.625 -35.131 1.00 86.69 112 LYS A N 1
ATOM 914 C CA . LYS A 1 112 ? 19.718 -5.025 -35.533 1.00 86.69 112 LYS A CA 1
ATOM 915 C C . LYS A 1 112 ? 20.677 -5.768 -34.589 1.00 86.69 112 LYS A C 1
ATOM 917 O O . LYS A 1 112 ? 21.493 -6.576 -35.027 1.00 86.69 112 LYS A O 1
ATOM 922 N N . LEU A 1 113 ? 20.578 -5.495 -33.294 1.00 79.75 113 LEU A N 1
ATOM 923 C CA . LEU A 1 113 ? 21.380 -6.152 -32.269 1.00 79.75 113 LEU A CA 1
ATOM 924 C C . LEU A 1 113 ? 20.801 -7.544 -31.962 1.00 79.75 113 LEU A C 1
ATOM 926 O O . LEU A 1 113 ? 19.585 -7.729 -31.950 1.00 79.75 113 LEU A O 1
ATOM 930 N N . ASP A 1 114 ? 21.667 -8.527 -31.701 1.00 79.94 114 ASP A N 1
ATOM 931 C CA . ASP A 1 114 ? 21.269 -9.936 -31.489 1.00 79.94 114 ASP A CA 1
ATOM 932 C C . ASP A 1 114 ? 20.741 -10.239 -30.072 1.00 79.94 114 ASP A C 1
ATOM 934 O O . ASP A 1 114 ? 20.488 -11.385 -29.703 1.00 79.94 114 ASP A O 1
ATOM 938 N N . TRP A 1 115 ? 20.569 -9.213 -29.244 1.00 75.44 115 TRP A N 1
ATOM 939 C CA . TRP A 1 115 ? 20.148 -9.370 -27.859 1.00 75.44 115 TRP A CA 1
ATOM 940 C C . TRP A 1 115 ? 18.761 -8.796 -27.600 1.00 75.44 115 TRP A C 1
ATOM 942 O O . TRP A 1 115 ? 18.355 -7.800 -28.199 1.00 75.44 115 TRP A O 1
ATOM 952 N N . ARG A 1 116 ? 18.046 -9.434 -26.671 1.00 72.31 116 ARG A N 1
ATOM 953 C CA . ARG A 1 116 ? 16.765 -8.980 -26.128 1.00 72.31 116 ARG A CA 1
ATOM 954 C C . ARG A 1 116 ? 16.701 -9.207 -24.624 1.00 72.31 116 ARG A C 1
ATOM 956 O O . ARG A 1 116 ? 17.370 -10.094 -24.102 1.00 72.31 116 ARG A O 1
ATOM 963 N N . PHE A 1 117 ? 15.865 -8.415 -23.967 1.00 72.88 117 PHE A N 1
ATOM 964 C CA . PHE A 1 117 ? 15.475 -8.590 -22.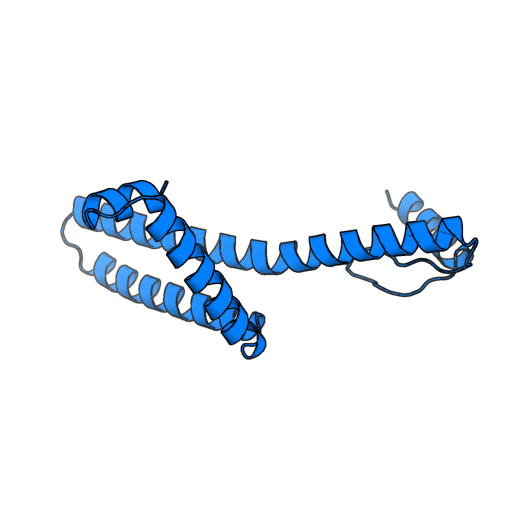573 1.00 72.88 117 PHE A CA 1
ATOM 965 C C . PHE A 1 117 ? 14.087 -9.225 -22.499 1.00 72.88 117 PHE A C 1
ATOM 967 O O . PHE A 1 117 ? 13.193 -8.865 -23.270 1.00 72.88 117 PHE A O 1
ATOM 974 N N . THR A 1 118 ? 13.908 -10.179 -21.595 1.00 70.56 118 THR A N 1
ATOM 975 C CA . THR A 1 118 ? 12.606 -10.773 -21.269 1.00 70.56 118 THR A CA 1
ATOM 976 C C . THR A 1 118 ? 11.930 -9.995 -20.134 1.00 70.56 118 THR A C 1
ATOM 978 O O . THR A 1 118 ? 12.569 -9.185 -19.461 1.00 70.56 118 THR A O 1
ATOM 981 N N . THR A 1 119 ? 10.616 -10.161 -19.962 1.00 62.66 119 THR A N 1
ATOM 982 C CA . THR A 1 119 ? 9.854 -9.477 -18.902 1.00 62.66 119 THR A CA 1
ATOM 983 C C . THR A 1 119 ? 10.262 -9.939 -17.499 1.00 62.66 119 THR A C 1
ATOM 985 O O . THR A 1 119 ? 10.897 -10.977 -17.329 1.00 62.66 119 THR A O 1
ATOM 988 N N . LEU A 1 120 ? 9.866 -9.129 -16.515 1.00 50.75 120 LEU A N 1
ATOM 989 C CA . LEU A 1 120 ? 10.363 -8.977 -15.142 1.00 50.75 120 LEU A CA 1
ATOM 990 C C . LEU A 1 120 ? 11.072 -10.103 -14.376 1.00 50.75 120 LEU A C 1
ATOM 992 O O . LEU A 1 120 ? 11.901 -9.791 -13.531 1.00 50.75 120 LEU A O 1
ATOM 996 N N . TRP A 1 121 ? 10.748 -11.371 -14.590 1.00 48.66 121 TRP A N 1
ATOM 997 C CA . TRP A 1 121 ? 11.294 -12.455 -13.764 1.00 48.66 121 TRP A CA 1
ATOM 998 C C . TRP A 1 121 ? 12.628 -12.988 -14.258 1.00 48.66 121 TRP A C 1
ATOM 1000 O O . TRP A 1 121 ? 13.328 -13.687 -13.535 1.00 48.66 121 TRP A O 1
ATOM 1010 N N . GLU A 1 122 ? 12.996 -12.631 -15.480 1.00 52.84 122 GLU A N 1
ATOM 1011 C CA . GLU A 1 122 ? 14.240 -13.083 -16.066 1.00 52.84 122 GLU A CA 1
ATOM 1012 C C . GLU A 1 122 ? 15.201 -11.910 -16.219 1.00 52.84 122 GLU A C 1
ATOM 1014 O O . GLU A 1 122 ? 16.335 -12.033 -15.776 1.00 52.84 122 GLU A O 1
ATOM 1019 N N . GLY A 1 123 ? 14.809 -10.765 -16.802 1.00 55.28 123 GLY A N 1
ATOM 1020 C CA . GLY A 1 123 ? 15.730 -9.627 -17.001 1.00 55.28 123 GLY A CA 1
ATOM 1021 C C . GLY A 1 123 ? 17.054 -10.017 -17.689 1.00 55.28 123 GLY A C 1
ATOM 1022 O O . GLY A 1 123 ? 18.010 -9.240 -17.729 1.00 55.28 123 GLY A O 1
ATOM 1023 N N . VAL A 1 124 ? 17.122 -11.241 -18.225 1.00 61.44 124 VAL A N 1
ATOM 1024 C CA . VAL A 1 124 ? 18.334 -11.862 -18.720 1.00 61.44 124 VAL A CA 1
ATOM 1025 C C . VAL A 1 124 ? 18.468 -11.404 -20.150 1.00 61.44 124 VAL A C 1
ATOM 1027 O O . VAL A 1 124 ? 17.553 -11.526 -20.969 1.00 61.44 124 VAL A O 1
ATOM 1030 N N . LYS A 1 125 ? 19.648 -10.884 -20.464 1.00 65.06 125 LYS A N 1
ATOM 1031 C CA . LYS A 1 125 ? 20.034 -10.650 -21.843 1.00 65.06 125 LYS A CA 1
ATOM 1032 C C . LYS A 1 125 ? 20.128 -12.004 -22.542 1.00 65.06 125 LYS A C 1
ATOM 1034 O O . LYS A 1 125 ? 21.083 -12.749 -22.335 1.00 65.06 125 LYS A O 1
ATOM 1039 N N . VAL A 1 126 ? 19.154 -12.310 -23.385 1.00 73.75 126 VAL A N 1
ATOM 1040 C CA . VAL A 1 126 ? 19.120 -13.551 -24.162 1.00 73.75 126 VAL A CA 1
ATOM 1041 C C . VAL A 1 126 ? 19.408 -13.260 -25.627 1.00 73.75 126 VAL A C 1
ATOM 1043 O O . VAL A 1 126 ? 19.053 -12.201 -26.155 1.00 73.75 126 VAL A O 1
ATOM 1046 N N . SER A 1 127 ? 20.072 -14.204 -26.296 1.00 78.31 127 SER A N 1
ATOM 1047 C CA . SER A 1 127 ? 20.213 -14.147 -27.749 1.00 78.31 127 SER A CA 1
ATOM 1048 C C . SER A 1 127 ? 18.861 -14.392 -28.413 1.00 78.31 127 SER A C 1
ATOM 1050 O O . SER A 1 127 ? 17.990 -15.087 -27.876 1.00 78.31 127 SER A O 1
ATOM 1052 N N . ARG A 1 128 ? 18.681 -13.867 -29.624 1.00 70.12 128 ARG A N 1
ATOM 1053 C CA . ARG A 1 128 ? 17.428 -14.030 -30.370 1.00 70.12 128 ARG A CA 1
ATOM 1054 C C . ARG A 1 128 ? 17.071 -15.501 -30.612 1.00 70.12 128 ARG A C 1
ATOM 1056 O O . ARG A 1 128 ? 15.908 -15.883 -30.513 1.00 70.12 128 ARG A O 1
ATOM 1063 N N . LYS A 1 129 ? 18.083 -16.335 -30.873 1.00 76.94 129 LYS A N 1
ATOM 1064 C CA . LYS A 1 129 ? 17.933 -17.786 -31.060 1.00 76.94 129 LYS A CA 1
ATOM 1065 C C . LYS A 1 129 ? 17.446 -18.486 -29.789 1.00 76.94 129 LYS A C 1
ATOM 1067 O O . LYS A 1 129 ? 16.600 -19.371 -29.878 1.00 76.94 129 LYS A O 1
ATOM 1072 N N . ALA A 1 130 ? 17.964 -18.092 -28.624 1.00 75.81 130 ALA A N 1
ATOM 1073 C CA . ALA A 1 130 ? 17.534 -18.646 -27.344 1.00 75.81 130 ALA A CA 1
ATOM 1074 C C . ALA A 1 130 ? 16.076 -18.273 -27.038 1.00 75.81 130 ALA A C 1
ATOM 1076 O O . ALA A 1 130 ? 15.306 -19.140 -26.635 1.00 75.81 130 ALA A O 1
ATOM 1077 N N . ARG A 1 131 ? 15.668 -17.026 -27.318 1.00 73.38 131 ARG A N 1
ATOM 1078 C CA . ARG A 1 131 ? 14.282 -16.596 -27.090 1.00 73.38 131 ARG A CA 1
ATOM 1079 C C . ARG A 1 131 ? 13.274 -17.333 -27.971 1.00 73.38 131 ARG A C 1
ATOM 1081 O O . ARG A 1 131 ? 12.249 -17.762 -27.461 1.00 73.38 131 ARG A O 1
ATOM 1088 N N . ASN A 1 132 ? 13.579 -17.524 -29.255 1.00 77.81 132 ASN A N 1
ATOM 1089 C CA . ASN A 1 132 ? 12.691 -18.266 -30.154 1.00 77.81 132 ASN A CA 1
ATOM 109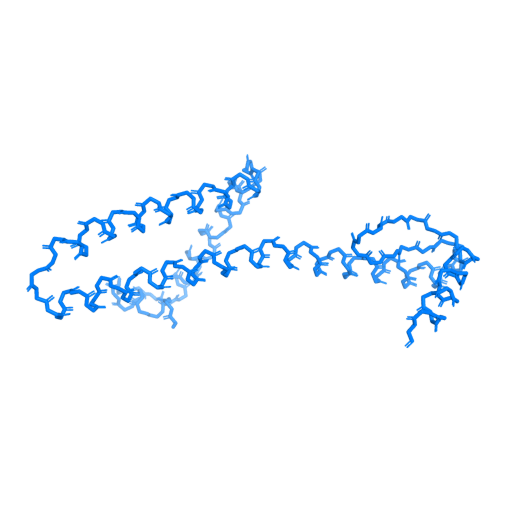0 C C . ASN A 1 132 ? 12.443 -19.699 -29.653 1.00 77.81 132 ASN A C 1
ATOM 1092 O O . ASN A 1 132 ? 11.308 -20.156 -29.671 1.00 77.81 132 ASN A O 1
ATOM 1096 N N . LYS A 1 133 ? 13.482 -20.369 -29.135 1.00 79.44 133 LYS A N 1
ATOM 1097 C CA . LYS A 1 133 ? 13.333 -21.687 -28.499 1.00 79.44 133 LYS A CA 1
ATOM 1098 C C . LYS A 1 133 ? 12.465 -21.645 -27.240 1.00 79.44 133 LYS A C 1
ATOM 1100 O O . LYS A 1 133 ? 11.671 -22.550 -27.031 1.00 79.44 133 LYS A O 1
ATOM 1105 N N . MET A 1 134 ? 12.605 -20.616 -26.402 1.00 73.88 134 MET A N 1
ATOM 1106 C CA . MET A 1 134 ? 11.745 -20.456 -25.220 1.00 73.88 134 MET A CA 1
ATOM 1107 C C . MET A 1 134 ? 10.278 -20.257 -25.620 1.00 73.88 134 MET A C 1
ATOM 1109 O O . MET A 1 134 ? 9.398 -20.872 -25.031 1.00 73.88 134 MET A O 1
ATOM 1113 N N . ASP A 1 135 ? 10.015 -19.438 -26.643 1.00 76.75 135 ASP A N 1
ATOM 1114 C CA . ASP A 1 135 ? 8.658 -19.198 -27.147 1.00 76.75 135 ASP A CA 1
ATOM 1115 C C . ASP A 1 135 ? 8.038 -20.468 -27.765 1.00 76.75 135 ASP A C 1
ATOM 1117 O O . ASP A 1 135 ? 6.831 -20.669 -27.655 1.00 76.75 135 ASP A O 1
ATOM 1121 N N . GLU A 1 136 ? 8.841 -21.335 -28.392 1.00 80.81 136 GLU A N 1
ATOM 1122 C CA . GLU A 1 136 ? 8.400 -22.650 -28.883 1.00 80.81 136 GLU A CA 1
ATOM 1123 C C . GLU A 1 136 ? 7.975 -23.580 -27.739 1.00 80.81 136 GLU A C 1
ATOM 1125 O O . GLU A 1 136 ? 6.921 -24.204 -27.831 1.00 80.81 136 GLU A O 1
ATOM 1130 N N . VAL A 1 137 ? 8.750 -23.636 -26.650 1.00 78.81 137 VAL A N 1
ATOM 1131 C CA . VAL A 1 137 ? 8.432 -24.460 -25.469 1.00 78.81 137 VAL A CA 1
ATOM 1132 C C . VAL A 1 137 ? 7.175 -23.950 -24.761 1.00 78.81 137 VAL A C 1
ATOM 1134 O O . VAL A 1 137 ? 6.259 -24.724 -24.511 1.00 78.81 137 VAL A O 1
ATOM 1137 N N . LEU A 1 138 ? 7.077 -22.640 -24.516 1.00 71.19 138 LEU A N 1
ATOM 1138 C CA . LEU A 1 138 ? 5.925 -22.036 -23.831 1.00 71.19 138 LEU A CA 1
ATOM 1139 C C . LEU A 1 138 ? 4.605 -22.220 -24.599 1.00 71.19 138 LEU A C 1
ATOM 1141 O O . LEU A 1 138 ? 3.547 -22.343 -23.990 1.00 71.19 138 LEU A O 1
ATOM 1145 N N . ARG A 1 139 ? 4.658 -22.256 -25.937 1.00 72.19 139 ARG A N 1
ATOM 1146 C CA . ARG A 1 139 ? 3.488 -22.531 -26.791 1.00 72.19 139 ARG A CA 1
ATOM 1147 C C . ARG A 1 139 ? 3.097 -24.004 -26.843 1.00 72.19 139 ARG A C 1
ATOM 1149 O O . ARG A 1 139 ? 1.977 -24.289 -27.238 1.00 72.19 139 ARG A O 1
ATOM 1156 N N . ALA A 1 140 ? 4.008 -24.917 -26.518 1.00 66.75 140 ALA A N 1
ATOM 1157 C CA . ALA A 1 140 ? 3.725 -26.348 -26.487 1.00 66.75 140 ALA A CA 1
ATOM 1158 C C . ALA A 1 140 ? 3.048 -26.786 -25.174 1.00 66.75 140 ALA A C 1
ATOM 1160 O O . ALA A 1 140 ? 2.436 -27.849 -25.136 1.00 66.75 140 ALA A O 1
ATOM 1161 N N . GLU A 1 141 ? 3.157 -25.976 -24.117 1.00 53.31 141 GLU A N 1
ATOM 1162 C CA . GLU A 1 141 ? 2.557 -26.222 -22.796 1.00 53.31 141 GLU A CA 1
ATOM 1163 C C . GLU A 1 141 ? 1.227 -25.471 -22.561 1.00 53.31 141 GLU A C 1
ATOM 1165 O O . GLU A 1 141 ? 0.621 -25.636 -21.503 1.00 53.31 141 GLU A O 1
ATOM 1170 N N . SER A 1 142 ? 0.772 -24.658 -23.527 1.00 45.53 142 SER A N 1
ATOM 1171 C CA . SER A 1 142 ? -0.517 -23.933 -23.507 1.00 45.53 142 SER A CA 1
ATOM 1172 C C . SER A 1 142 ? -1.559 -24.615 -24.388 1.00 45.53 142 SER A C 1
ATOM 1174 O O . SER A 1 142 ? -2.746 -24.618 -23.994 1.00 45.53 142 SER A O 1
#

Organism: NCBI:txid1034015

Sequence (142 aa):
MPAITIAEMLSVEKNIIDNDIQLLYRELGKEWKRIDFDEYIFRQIIKLDTQRGRLASYLDKADDVDKKLAIERMIANIDFKIVTMVTKAEQLPAAFWNAVYSEMNKVAKEKKLDWRFTTLWEGVKVSRKARNKMDEVLRAES

pLDDT: mean 80.73, std 12.14, range [45.53, 97.06]